Protein AF-A0A942J9U8-F1 (afdb_monomer)

pLDDT: mean 91.77, std 13.09, range [38.78, 98.75]

Structure (mmCIF, N/CA/C/O backbone):
data_AF-A0A942J9U8-F1
#
_entry.id   AF-A0A942J9U8-F1
#
loop_
_atom_site.group_PDB
_atom_site.id
_atom_site.type_symbol
_atom_site.label_atom_id
_atom_site.label_alt_id
_atom_site.label_comp_id
_atom_site.label_asym_id
_atom_site.label_entity_id
_atom_site.label_seq_id
_atom_site.pdbx_PDB_ins_code
_atom_site.Cartn_x
_atom_site.Cartn_y
_atom_site.Cartn_z
_atom_site.occupancy
_atom_site.B_iso_or_equiv
_atom_site.auth_seq_id
_atom_site.auth_comp_id
_atom_site.auth_asym_id
_atom_site.auth_atom_id
_atom_site.pdbx_PDB_model_num
ATOM 1 N N . ALA A 1 1 ? -8.391 -14.993 9.257 1.00 70.81 1 ALA A N 1
ATOM 2 C CA . ALA A 1 1 ? -7.239 -14.475 8.482 1.00 70.81 1 ALA A CA 1
ATOM 3 C C . ALA A 1 1 ? -6.724 -13.121 9.001 1.00 70.81 1 ALA A C 1
ATOM 5 O O . ALA A 1 1 ? -5.626 -13.113 9.525 1.00 70.81 1 ALA A O 1
ATOM 6 N N . VAL A 1 2 ? -7.459 -11.998 8.906 1.00 76.31 2 VAL A N 1
ATOM 7 C CA . VAL A 1 2 ? -7.123 -10.724 9.616 1.00 76.31 2 VAL A CA 1
ATOM 8 C C . VAL A 1 2 ? -8.319 -10.203 10.412 1.00 76.31 2 VAL A C 1
ATOM 10 O O . VAL A 1 2 ? -8.192 -9.874 11.585 1.00 76.31 2 VAL A O 1
ATOM 13 N N . HIS A 1 3 ? -9.510 -10.255 9.812 1.00 78.50 3 HIS A N 1
ATOM 14 C CA . HIS A 1 3 ? -10.788 -9.944 10.470 1.00 78.50 3 HIS A CA 1
ATOM 15 C C . HIS A 1 3 ? -11.062 -10.736 11.756 1.00 78.50 3 HIS A C 1
ATOM 17 O O . HIS A 1 3 ? -11.820 -10.287 12.600 1.00 78.50 3 HIS A O 1
ATOM 23 N N . GLU A 1 4 ? -10.419 -11.890 11.946 1.00 81.50 4 GLU A N 1
ATOM 24 C CA . GLU A 1 4 ? -10.538 -12.682 13.183 1.00 81.50 4 GLU A CA 1
ATOM 25 C C . GLU A 1 4 ? -9.947 -11.981 14.415 1.00 81.50 4 GLU A C 1
ATOM 27 O O . GLU A 1 4 ? -10.303 -12.328 15.536 1.00 81.50 4 GLU A O 1
ATOM 32 N N . PHE A 1 5 ? -9.055 -11.005 14.222 1.00 82.31 5 PHE A N 1
ATOM 33 C CA . PHE A 1 5 ? -8.418 -10.249 15.302 1.00 82.31 5 PHE A CA 1
ATOM 34 C C . PHE A 1 5 ? -8.462 -8.730 15.086 1.00 82.31 5 PHE A C 1
ATOM 36 O O . PHE A 1 5 ? -7.833 -7.990 15.840 1.00 82.31 5 PHE A O 1
ATOM 43 N N . ALA A 1 6 ? -9.200 -8.256 14.077 1.00 84.06 6 ALA A N 1
ATOM 44 C CA . ALA A 1 6 ? -9.502 -6.844 13.874 1.00 84.06 6 ALA A CA 1
ATOM 45 C C . ALA A 1 6 ? -10.897 -6.551 14.451 1.00 84.06 6 ALA A C 1
ATOM 47 O O . ALA A 1 6 ? -11.889 -6.752 13.755 1.00 84.06 6 ALA A O 1
ATOM 48 N N . PRO A 1 7 ? -11.014 -6.120 15.722 1.00 81.38 7 PRO A N 1
ATOM 49 C CA . PRO A 1 7 ? -12.318 -5.921 16.356 1.00 81.38 7 PRO A CA 1
ATOM 50 C C . PRO A 1 7 ? -13.121 -4.752 15.759 1.00 81.38 7 PRO A C 1
ATOM 52 O O . PRO A 1 7 ? -14.314 -4.645 16.035 1.00 81.38 7 PRO A O 1
ATOM 55 N N . ALA A 1 8 ? -12.488 -3.877 14.968 1.00 91.94 8 ALA A N 1
ATOM 56 C CA . ALA A 1 8 ? -13.145 -2.806 14.224 1.00 91.94 8 ALA A CA 1
ATOM 57 C C . ALA A 1 8 ? -12.811 -2.868 12.722 1.00 91.94 8 ALA A C 1
ATOM 59 O O . ALA A 1 8 ? -13.311 -3.747 12.028 1.00 91.94 8 ALA A O 1
ATOM 60 N N . ARG A 1 9 ? -12.018 -1.925 12.193 1.00 95.12 9 ARG A N 1
ATOM 61 C CA . ARG A 1 9 ? -11.767 -1.794 10.748 1.00 95.12 9 ARG A CA 1
ATOM 62 C C . ARG A 1 9 ? -10.438 -2.411 10.330 1.00 95.12 9 ARG A C 1
ATOM 64 O O . ARG A 1 9 ? -9.456 -2.332 11.066 1.00 95.12 9 ARG A O 1
ATOM 71 N N . VAL A 1 10 ? -10.362 -2.891 9.094 1.00 96.69 10 VAL A N 1
ATOM 72 C CA . VAL A 1 10 ? -9.107 -3.223 8.408 1.00 96.69 10 VAL A CA 1
ATOM 73 C C . VAL A 1 10 ? -8.740 -2.103 7.430 1.00 96.69 10 VAL A C 1
ATOM 75 O O . VAL A 1 10 ? -9.464 -1.829 6.470 1.00 96.69 10 VAL A O 1
ATOM 78 N N . ILE A 1 11 ? -7.599 -1.454 7.671 1.00 97.81 11 ILE A N 1
ATOM 79 C CA . ILE A 1 11 ? -7.010 -0.414 6.818 1.00 97.81 11 ILE A CA 1
ATOM 80 C C . ILE A 1 11 ? -5.804 -1.019 6.097 1.00 97.81 11 ILE A C 1
ATOM 82 O O . ILE A 1 11 ? -4.799 -1.328 6.732 1.00 97.81 11 ILE A O 1
ATOM 86 N N . THR A 1 12 ? -5.872 -1.167 4.777 1.00 98.31 12 THR A N 1
ATOM 87 C CA . THR A 1 12 ? -4.823 -1.829 3.990 1.00 98.31 12 THR A CA 1
ATOM 88 C C . THR A 1 12 ? -4.030 -0.827 3.159 1.00 98.31 12 THR A C 1
ATOM 90 O O . THR A 1 12 ? -4.600 -0.109 2.339 1.00 98.31 12 THR A O 1
ATOM 93 N N . VAL A 1 13 ? -2.706 -0.822 3.327 1.00 98.75 13 VAL A N 1
ATOM 94 C CA . VAL A 1 13 ? -1.734 -0.093 2.498 1.00 98.75 13 VAL A CA 1
ATOM 95 C C . VAL A 1 13 ? -1.027 -1.089 1.590 1.00 98.75 13 VAL A C 1
ATOM 97 O O . VAL A 1 13 ? -0.398 -2.031 2.077 1.00 98.75 13 VAL A O 1
ATOM 100 N N . PHE A 1 14 ? -1.107 -0.904 0.275 1.00 98.56 14 PHE A N 1
ATOM 101 C CA . PHE A 1 14 ? -0.488 -1.834 -0.669 1.00 98.56 14 PHE A CA 1
ATOM 102 C C . PHE A 1 14 ? -0.141 -1.180 -2.006 1.00 98.56 14 PHE A C 1
ATOM 104 O O . PHE A 1 14 ? -0.667 -0.133 -2.370 1.00 98.56 14 PHE A O 1
ATOM 111 N N . GLY A 1 15 ? 0.748 -1.832 -2.748 1.00 97.81 15 GLY A N 1
ATOM 112 C CA . GLY A 1 15 ? 1.141 -1.446 -4.097 1.00 97.81 15 GLY A CA 1
ATOM 113 C C . GLY A 1 15 ? 1.408 -2.672 -4.959 1.00 97.81 15 GLY A C 1
ATOM 114 O O . GLY A 1 15 ? 1.206 -3.811 -4.532 1.00 97.81 15 GLY A O 1
ATOM 115 N N . CYS A 1 16 ? 1.870 -2.442 -6.183 1.00 97.69 16 CYS A N 1
ATOM 116 C CA . CYS A 1 16 ? 2.362 -3.492 -7.068 1.00 97.69 16 CYS A CA 1
ATOM 117 C C . CYS A 1 16 ? 3.755 -3.130 -7.581 1.00 97.69 16 CYS A C 1
ATOM 119 O O . CYS A 1 16 ? 4.064 -1.966 -7.821 1.00 97.69 16 CYS A O 1
ATOM 121 N N . GLY A 1 17 ? 4.596 -4.143 -7.785 1.00 96.31 17 GLY A N 1
ATOM 122 C CA . GLY A 1 17 ? 5.876 -3.956 -8.462 1.00 96.31 17 GLY A CA 1
ATOM 123 C C . GLY A 1 17 ? 5.707 -3.719 -9.968 1.00 96.31 17 GLY A C 1
ATOM 124 O O . GLY A 1 17 ? 4.893 -4.388 -10.613 1.00 96.31 17 GLY A O 1
ATOM 125 N N . GLY A 1 18 ? 6.517 -2.819 -10.523 1.00 96.50 18 GLY A N 1
ATOM 126 C CA . GLY A 1 18 ? 6.709 -2.672 -11.968 1.00 96.50 18 GLY A CA 1
ATOM 127 C C . GLY A 1 18 ? 7.607 -3.767 -12.543 1.00 96.50 18 GLY A C 1
ATOM 128 O O . GLY A 1 18 ? 8.242 -4.504 -11.789 1.00 96.50 18 GLY A O 1
ATOM 129 N N . GLU A 1 19 ? 7.624 -3.905 -13.864 1.00 95.88 19 GLU A N 1
ATOM 130 C CA . GLU A 1 19 ? 8.305 -4.930 -14.670 1.00 95.88 19 GLU A CA 1
ATOM 131 C C . GLU A 1 19 ? 8.000 -6.358 -14.198 1.00 95.88 19 GLU A C 1
ATOM 133 O O . GLU A 1 19 ? 8.837 -7.261 -14.189 1.00 95.88 19 GLU A O 1
ATOM 138 N N . ARG A 1 20 ? 6.769 -6.554 -13.733 1.00 92.50 20 ARG A N 1
ATOM 139 C CA . ARG A 1 20 ? 6.227 -7.834 -13.276 1.00 92.50 20 ARG A CA 1
ATOM 140 C C . ARG A 1 20 ? 4.885 -8.061 -13.950 1.00 92.50 20 ARG A C 1
ATOM 142 O O . ARG A 1 20 ? 4.407 -7.224 -14.709 1.00 92.50 20 ARG A O 1
ATOM 149 N N . ASP A 1 21 ? 4.269 -9.195 -13.641 1.00 93.56 21 ASP A N 1
ATOM 150 C CA . ASP A 1 21 ? 2.931 -9.513 -14.118 1.00 93.56 21 ASP A CA 1
ATOM 151 C C . ASP A 1 21 ? 1.943 -8.372 -13.808 1.00 93.56 21 ASP A C 1
ATOM 153 O O . ASP A 1 21 ? 1.674 -8.064 -12.645 1.00 93.56 21 ASP A O 1
ATOM 157 N N . ARG A 1 22 ? 1.436 -7.732 -14.868 1.00 97.00 22 ARG A N 1
ATOM 158 C CA . ARG A 1 22 ? 0.460 -6.635 -14.807 1.00 97.00 22 ARG A CA 1
ATOM 159 C C . ARG A 1 22 ? -0.951 -7.157 -14.568 1.00 97.00 22 ARG A C 1
ATOM 161 O O . ARG A 1 22 ? -1.757 -6.454 -13.967 1.00 97.00 22 ARG A O 1
ATOM 168 N N . SER A 1 23 ? -1.239 -8.398 -14.971 1.00 96.25 23 SER A N 1
ATOM 169 C CA . SER A 1 23 ? -2.576 -8.994 -14.855 1.00 96.25 23 SER A CA 1
ATOM 170 C C . SER A 1 23 ? -3.030 -9.119 -13.397 1.00 96.25 23 SER A C 1
ATOM 172 O O . SER A 1 23 ? -4.220 -9.007 -13.102 1.00 96.25 23 SER A O 1
ATOM 174 N N . LYS A 1 24 ? -2.081 -9.228 -12.457 1.00 96.25 24 LYS A N 1
ATOM 175 C CA . LYS A 1 24 ? -2.372 -9.257 -11.019 1.00 96.25 24 LYS A CA 1
ATOM 176 C C . LYS A 1 24 ? -2.817 -7.912 -10.441 1.00 96.25 24 LYS A C 1
ATOM 178 O O . LYS A 1 24 ? -3.467 -7.915 -9.404 1.00 96.25 24 LYS A O 1
ATOM 183 N N . ARG A 1 25 ? -2.469 -6.770 -11.052 1.00 98.31 25 ARG A N 1
ATOM 184 C CA . ARG A 1 25 ? -2.728 -5.422 -10.496 1.00 98.31 25 ARG A CA 1
ATOM 185 C C . ARG A 1 25 ? -4.218 -5.199 -10.200 1.00 98.31 25 ARG A C 1
ATOM 187 O O . ARG A 1 25 ? -4.547 -4.922 -9.042 1.00 98.31 25 ARG A O 1
ATOM 194 N N . PRO A 1 26 ? -5.141 -5.411 -11.160 1.00 98.06 26 PRO A N 1
ATOM 195 C CA . PRO A 1 26 ? -6.567 -5.298 -10.879 1.00 98.06 26 PRO A CA 1
ATOM 196 C C . PRO A 1 26 ? -7.087 -6.424 -9.971 1.00 98.06 26 PRO A C 1
ATOM 198 O O . PRO A 1 26 ? -8.022 -6.196 -9.215 1.00 98.06 26 PRO A O 1
ATOM 201 N N . LEU A 1 27 ? -6.505 -7.627 -9.990 1.00 98.06 27 LEU A N 1
ATOM 202 C CA . LEU A 1 27 ? -6.928 -8.708 -9.085 1.00 98.06 27 LEU A CA 1
ATOM 203 C C . LEU A 1 27 ? -6.587 -8.382 -7.624 1.00 98.06 27 LEU A C 1
ATOM 205 O O . LEU A 1 27 ? -7.407 -8.574 -6.730 1.00 98.06 27 LEU A O 1
ATOM 209 N N . MET A 1 28 ? -5.400 -7.824 -7.381 1.00 97.38 28 MET A N 1
ATOM 210 C CA . MET A 1 28 ? -4.972 -7.367 -6.060 1.00 97.38 28 MET A CA 1
ATOM 211 C C . MET A 1 28 ? -5.848 -6.221 -5.554 1.00 97.38 28 MET A C 1
ATOM 213 O O . MET A 1 28 ? -6.235 -6.232 -4.388 1.00 97.38 28 MET A O 1
ATOM 217 N N . GLY A 1 29 ? -6.204 -5.269 -6.424 1.00 98.06 29 GLY A N 1
ATOM 218 C CA . GLY A 1 29 ? -7.150 -4.207 -6.077 1.00 98.06 29 GLY A CA 1
ATOM 219 C C . GLY A 1 29 ? -8.510 -4.754 -5.643 1.00 98.06 29 GLY A C 1
ATOM 220 O O . GLY A 1 29 ? -9.061 -4.329 -4.629 1.00 98.06 29 GLY A O 1
ATOM 221 N N . GLU A 1 30 ? -9.025 -5.740 -6.375 1.00 98.31 30 GLU A N 1
ATOM 222 C CA . GLU A 1 30 ? -10.314 -6.365 -6.079 1.00 98.31 30 GLU A CA 1
ATOM 223 C C . GLU A 1 30 ? -10.301 -7.124 -4.749 1.00 98.31 30 GLU A C 1
ATOM 225 O O . GLU A 1 30 ? -11.201 -6.954 -3.926 1.00 98.31 30 GLU A O 1
ATOM 230 N N . VAL A 1 31 ? -9.246 -7.899 -4.486 1.00 97.31 31 VAL A N 1
ATOM 231 C CA . VAL A 1 31 ? -9.062 -8.589 -3.202 1.00 97.31 31 VAL A CA 1
ATOM 232 C C . VAL A 1 31 ? -8.947 -7.587 -2.055 1.00 97.31 31 VAL A C 1
ATOM 234 O O . VAL A 1 31 ? -9.647 -7.738 -1.056 1.00 97.31 31 VAL A O 1
ATOM 237 N N . ALA A 1 32 ? -8.118 -6.548 -2.190 1.00 97.19 32 ALA A N 1
ATOM 238 C CA . ALA A 1 32 ? -7.944 -5.550 -1.139 1.00 97.19 32 ALA A CA 1
ATOM 239 C C . ALA A 1 32 ? -9.274 -4.873 -0.781 1.00 97.19 32 ALA A C 1
ATOM 241 O O . ALA A 1 32 ? -9.623 -4.807 0.396 1.00 97.19 32 ALA A O 1
ATOM 242 N N . GLY A 1 33 ? -10.045 -4.442 -1.784 1.00 97.44 33 GLY A N 1
ATOM 243 C CA . GLY A 1 33 ? -11.344 -3.806 -1.566 1.00 97.44 33 GLY A CA 1
ATOM 244 C C . GLY A 1 33 ? -12.437 -4.749 -1.047 1.00 97.44 33 GLY A C 1
ATOM 245 O O . GLY A 1 33 ? -13.339 -4.306 -0.345 1.00 97.44 33 GLY A O 1
ATOM 246 N N . ASN A 1 34 ? -12.347 -6.054 -1.322 1.00 96.75 34 ASN A N 1
ATOM 247 C CA . ASN A 1 34 ? -13.286 -7.046 -0.786 1.00 96.75 34 ASN A CA 1
ATOM 248 C C . ASN A 1 34 ? -13.054 -7.368 0.695 1.00 96.75 34 ASN A C 1
ATOM 250 O O . ASN A 1 34 ? -13.982 -7.815 1.367 1.00 96.75 34 ASN A O 1
ATOM 254 N N . TRP A 1 35 ? -11.829 -7.182 1.186 1.00 95.44 35 TRP A N 1
ATOM 255 C CA . TRP A 1 35 ? -11.411 -7.625 2.518 1.00 95.44 35 TRP A CA 1
ATOM 256 C C . TRP A 1 35 ? -10.915 -6.491 3.419 1.00 95.44 35 TRP A C 1
ATOM 258 O O . TRP A 1 35 ? -10.383 -6.771 4.490 1.00 95.44 35 TRP A O 1
ATOM 268 N N . SER A 1 36 ? -11.089 -5.232 3.020 1.00 95.94 36 SER A N 1
ATOM 269 C CA . SER A 1 36 ? -10.661 -4.069 3.804 1.00 95.94 36 SER A CA 1
ATOM 270 C C . SER A 1 36 ? -11.763 -3.020 3.866 1.00 95.94 36 SER A C 1
ATOM 272 O O . SER A 1 36 ? -12.478 -2.794 2.893 1.00 95.94 36 SER A O 1
ATOM 274 N N . ASP A 1 37 ? -11.850 -2.318 4.990 1.00 95.81 37 ASP A N 1
ATOM 275 C CA . ASP A 1 37 ? -12.766 -1.191 5.179 1.00 95.81 37 ASP A CA 1
ATOM 276 C C . ASP A 1 37 ? -12.206 0.116 4.609 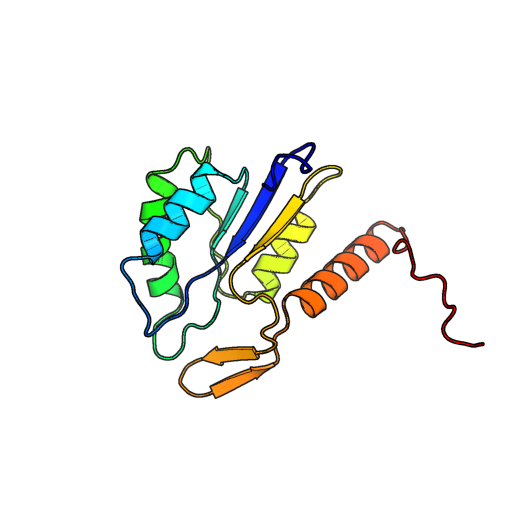1.00 95.81 37 ASP A C 1
ATOM 278 O O . ASP A 1 37 ? -12.951 1.068 4.350 1.00 95.81 37 ASP A O 1
ATOM 282 N N . TYR A 1 38 ? -10.882 0.202 4.461 1.00 96.81 38 TYR A N 1
ATOM 283 C CA . TYR A 1 38 ? -10.178 1.333 3.865 1.00 96.81 38 TYR A CA 1
ATOM 284 C C . TYR A 1 38 ? -8.946 0.834 3.107 1.00 96.81 38 TYR A C 1
ATOM 286 O O . TYR A 1 38 ? -8.138 0.093 3.660 1.00 96.81 38 TYR A O 1
ATOM 294 N N . CYS A 1 39 ? -8.776 1.273 1.862 1.00 98.25 39 CYS A N 1
ATOM 295 C CA . CYS A 1 39 ? -7.623 0.932 1.032 1.00 98.25 39 CYS A CA 1
ATOM 296 C C . CYS A 1 39 ? -6.809 2.186 0.713 1.00 98.25 39 CYS A C 1
ATOM 298 O O . CYS A 1 39 ? -7.373 3.202 0.307 1.00 98.25 39 CYS A O 1
ATOM 300 N N . ILE A 1 40 ? -5.489 2.087 0.848 1.00 98.75 40 ILE A N 1
ATOM 301 C CA . ILE A 1 40 ? -4.517 3.078 0.390 1.00 98.75 40 ILE A CA 1
ATOM 302 C C . ILE A 1 40 ? -3.611 2.385 -0.627 1.00 98.75 40 ILE A C 1
ATOM 304 O O . ILE A 1 40 ? -2.873 1.454 -0.294 1.00 98.75 40 ILE A O 1
ATOM 308 N N . VAL A 1 41 ? -3.691 2.82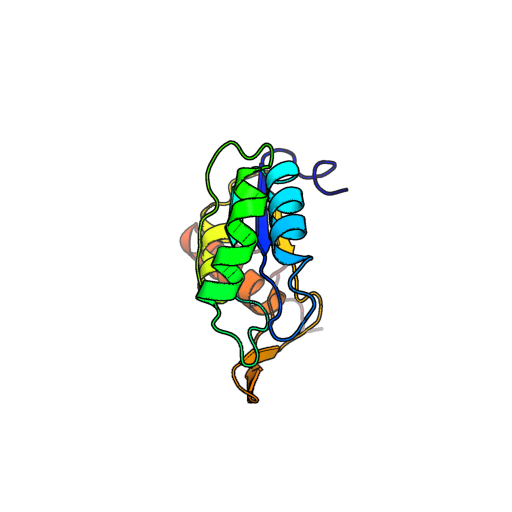9 -1.877 1.00 98.69 41 VAL A N 1
ATOM 309 C CA . VAL A 1 41 ? -2.845 2.356 -2.971 1.00 98.69 41 VAL A CA 1
ATOM 310 C C . VAL A 1 41 ? -1.602 3.240 -3.037 1.00 98.69 41 VAL A C 1
ATOM 312 O O . VAL A 1 41 ? -1.702 4.465 -3.095 1.00 98.69 41 VAL A O 1
ATOM 315 N N . THR A 1 42 ? -0.426 2.620 -3.013 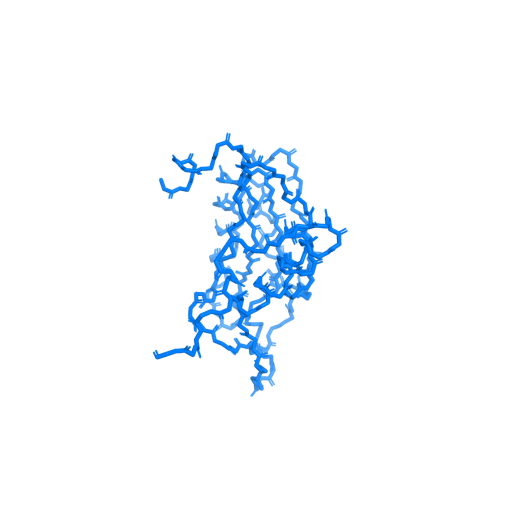1.00 98.69 42 THR A N 1
ATOM 316 C CA . THR A 1 42 ? 0.867 3.308 -2.950 1.00 98.69 42 THR A CA 1
ATOM 317 C C . THR A 1 42 ? 1.939 2.622 -3.803 1.00 98.69 42 THR A C 1
ATOM 319 O O . THR A 1 42 ? 1.691 1.600 -4.448 1.00 98.69 42 THR A O 1
ATOM 322 N N . SER A 1 43 ? 3.136 3.207 -3.847 1.00 97.50 43 SER A N 1
ATOM 323 C CA . SER A 1 43 ? 4.295 2.660 -4.542 1.00 97.50 43 SER A CA 1
ATOM 324 C C . SER A 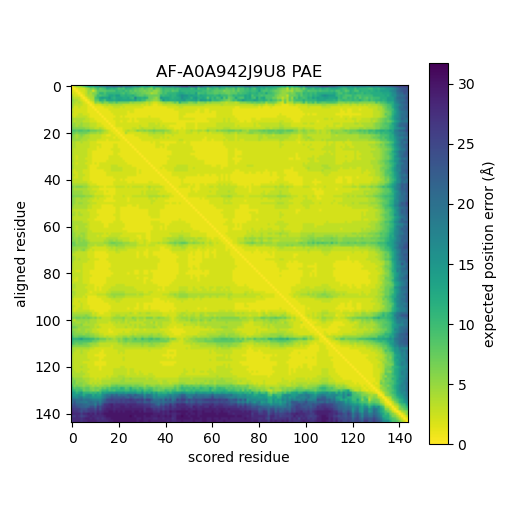1 43 ? 4.888 1.498 -3.738 1.00 97.50 43 SER A C 1
ATOM 326 O O . SER A 1 43 ? 4.797 1.450 -2.509 1.00 97.50 43 SER A O 1
ATOM 328 N N . ASP A 1 44 ? 5.476 0.523 -4.427 1.00 95.62 44 ASP A N 1
ATOM 329 C CA . ASP A 1 44 ? 6.151 -0.621 -3.800 1.00 95.62 44 ASP A CA 1
ATOM 330 C C . ASP A 1 44 ? 7.561 -0.782 -4.357 1.00 95.62 44 ASP A C 1
ATOM 332 O O . ASP A 1 44 ? 8.530 -0.538 -3.655 1.00 95.62 44 ASP A O 1
ATOM 336 N N . ASN A 1 45 ? 7.672 -1.185 -5.618 1.00 97.00 45 ASN A N 1
ATOM 337 C CA . ASN A 1 45 ? 8.928 -1.348 -6.341 1.00 97.00 45 ASN A CA 1
ATOM 338 C C . ASN A 1 45 ? 8.633 -1.018 -7.813 1.00 97.00 45 ASN A C 1
ATOM 340 O O . ASN A 1 45 ? 8.475 -1.949 -8.612 1.00 97.00 45 ASN A O 1
ATOM 344 N N . PRO A 1 46 ? 8.448 0.267 -8.173 1.00 96.00 46 PRO A N 1
ATOM 345 C CA . PRO A 1 46 ? 8.038 0.653 -9.523 1.00 96.00 46 PRO A CA 1
ATOM 346 C C . PRO A 1 46 ? 9.062 0.263 -10.595 1.00 96.00 46 PRO A C 1
ATOM 348 O O . PRO A 1 46 ? 8.671 0.045 -11.738 1.00 96.00 46 PRO A O 1
ATOM 351 N N . ARG A 1 47 ? 10.344 0.068 -10.235 1.00 95.88 47 ARG A N 1
ATOM 352 C CA . ARG A 1 47 ? 11.419 -0.237 -11.199 1.00 95.88 47 ARG A CA 1
ATOM 353 C C . ARG A 1 47 ? 11.402 0.799 -12.327 1.00 95.88 47 ARG A C 1
ATOM 355 O O . ARG A 1 47 ? 11.368 1.978 -11.996 1.00 95.88 47 ARG A O 1
ATOM 362 N N . GLY A 1 48 ? 11.451 0.385 -13.593 1.00 96.56 48 GLY A N 1
ATOM 363 C CA . GLY A 1 48 ? 11.377 1.266 -14.756 1.00 96.56 48 GLY A CA 1
ATOM 364 C C . GLY A 1 48 ? 9.971 1.731 -15.154 1.00 96.56 48 GLY A C 1
ATOM 365 O O . GLY A 1 48 ? 9.844 2.467 -16.128 1.00 96.56 48 GLY A O 1
ATOM 366 N N . GLU A 1 49 ? 8.909 1.303 -14.464 1.00 97.50 49 GLU A N 1
ATOM 367 C CA . GLU A 1 49 ? 7.536 1.718 -14.782 1.00 97.50 49 GLU A CA 1
ATOM 368 C C . GLU A 1 49 ? 7.111 2.972 -14.003 1.00 97.50 49 GLU A C 1
ATOM 370 O O . GLU A 1 49 ? 7.523 3.200 -12.865 1.00 97.50 49 GLU A O 1
ATOM 375 N N . ASP A 1 50 ? 6.216 3.764 -14.601 1.00 96.75 50 ASP A N 1
ATOM 376 C CA . ASP A 1 50 ? 5.616 4.913 -13.928 1.00 96.75 50 ASP A CA 1
ATOM 377 C C . ASP A 1 50 ? 4.710 4.459 -12.771 1.00 96.75 50 ASP A C 1
ATOM 379 O O . ASP A 1 50 ? 3.784 3.659 -12.936 1.00 96.75 50 ASP A O 1
ATOM 383 N N . GLN A 1 51 ? 4.970 4.991 -11.577 1.00 96.56 51 GLN A N 1
ATOM 384 C CA . GLN A 1 51 ? 4.244 4.598 -10.372 1.00 96.56 51 GLN A CA 1
ATOM 385 C C . GLN A 1 51 ? 2.752 4.939 -10.438 1.00 96.56 51 GLN A C 1
ATOM 387 O O . GLN A 1 51 ? 1.937 4.148 -9.968 1.00 96.56 51 GLN A O 1
ATOM 392 N N . LEU A 1 52 ? 2.373 6.068 -11.047 1.00 97.75 52 LEU A N 1
ATOM 393 C CA . LEU A 1 52 ? 0.970 6.468 -11.157 1.00 97.75 52 LEU A CA 1
ATOM 394 C C . LEU A 1 52 ? 0.223 5.569 -12.143 1.00 97.75 52 LEU A C 1
ATOM 396 O O . LEU A 1 52 ? -0.928 5.222 -11.889 1.00 97.75 52 LEU A O 1
ATOM 400 N N . GLN A 1 53 ? 0.880 5.122 -13.215 1.00 98.19 53 GLN A N 1
ATOM 401 C CA . GLN A 1 53 ? 0.323 4.134 -14.138 1.00 98.19 53 GLN A CA 1
ATOM 402 C C . GLN A 1 53 ? 0.092 2.784 -13.456 1.00 98.19 53 GLN A C 1
ATOM 404 O O . GLN A 1 53 ? -0.990 2.214 -13.589 1.00 98.19 53 GLN A O 1
ATOM 409 N N . ILE A 1 54 ? 1.059 2.291 -12.671 1.00 98.31 54 ILE A N 1
ATOM 410 C CA . ILE A 1 54 ? 0.873 1.055 -11.895 1.00 98.31 54 ILE A CA 1
ATOM 411 C C . ILE A 1 54 ? -0.343 1.187 -10.972 1.00 98.31 54 ILE A C 1
ATOM 413 O O . ILE A 1 54 ? -1.174 0.281 -10.913 1.00 98.31 54 ILE A O 1
ATOM 417 N N . MET A 1 55 ? -0.464 2.311 -10.261 1.00 98.44 55 MET A N 1
ATOM 418 C CA . MET A 1 55 ? -1.593 2.556 -9.362 1.00 98.44 55 MET A CA 1
ATOM 419 C C . MET A 1 55 ? -2.911 2.613 -10.127 1.00 98.44 55 MET A C 1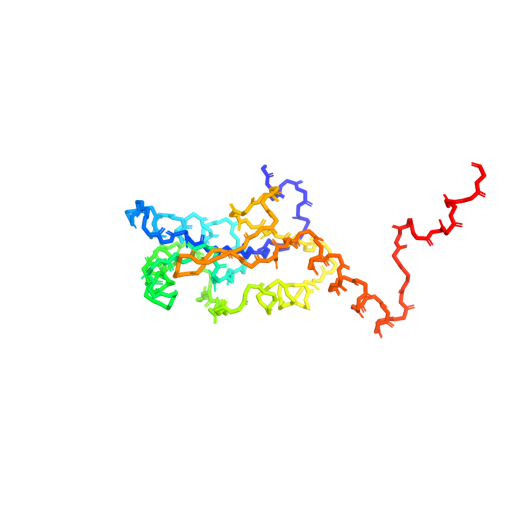
ATOM 421 O O . MET A 1 55 ? -3.866 1.959 -9.716 1.00 98.44 55 MET A O 1
ATOM 425 N N . ALA A 1 56 ? -2.953 3.318 -11.260 1.00 98.31 56 ALA A N 1
ATOM 426 C CA . ALA A 1 56 ? -4.132 3.414 -12.115 1.00 98.31 56 ALA A CA 1
ATOM 427 C C . ALA A 1 56 ? -4.625 2.039 -12.590 1.00 98.31 56 ALA A C 1
ATOM 429 O O . ALA A 1 56 ? -5.827 1.841 -12.722 1.00 98.31 56 ALA A O 1
ATOM 430 N N . GLU A 1 57 ? -3.735 1.064 -12.777 1.00 98.56 57 GLU A N 1
ATOM 431 C CA . GLU A 1 57 ? -4.104 -0.311 -13.141 1.00 98.56 57 GLU A CA 1
ATOM 432 C C . GLU A 1 57 ? -4.658 -1.143 -11.978 1.00 98.56 57 GLU A C 1
ATOM 434 O O . GLU A 1 57 ? -5.366 -2.128 -12.200 1.00 98.56 57 GLU A O 1
ATOM 439 N N . ILE A 1 58 ? -4.378 -0.749 -10.735 1.00 98.56 58 ILE A N 1
ATOM 440 C CA . ILE A 1 58 ? -4.958 -1.365 -9.535 1.00 98.56 58 ILE A CA 1
ATOM 441 C C . ILE A 1 58 ? -6.404 -0.887 -9.331 1.00 98.56 58 ILE A C 1
ATOM 443 O O . ILE A 1 58 ? -7.268 -1.679 -8.941 1.00 98.56 58 ILE A O 1
ATOM 447 N N . LEU A 1 59 ? -6.687 0.392 -9.614 1.00 98.12 59 LEU A N 1
ATOM 448 C CA . LEU A 1 59 ? -7.970 1.042 -9.298 1.00 98.12 59 LEU A CA 1
ATOM 449 C C . LEU A 1 59 ? -9.213 0.338 -9.876 1.00 98.12 59 LEU A C 1
ATOM 451 O O . LEU A 1 59 ? -10.179 0.188 -9.125 1.00 98.12 59 LEU A O 1
ATOM 455 N N . PRO A 1 60 ? -9.226 -0.163 -11.132 1.00 98.06 60 PRO A N 1
ATOM 456 C CA . PRO A 1 60 ? -10.363 -0.912 -11.663 1.00 98.06 60 PRO A CA 1
ATOM 457 C C . PRO A 1 60 ? -10.714 -2.143 -10.827 1.00 98.06 60 PRO A C 1
ATOM 459 O O . PRO A 1 60 ? -11.878 -2.513 -10.741 1.00 98.06 60 PRO A O 1
ATOM 462 N N . GLY A 1 61 ? -9.715 -2.774 -10.205 1.00 98.00 61 GLY A N 1
ATOM 463 C CA . GLY A 1 61 ? -9.915 -3.868 -9.263 1.00 98.00 61 GLY A CA 1
ATOM 464 C C . GLY A 1 61 ? -10.718 -3.452 -8.047 1.00 98.00 61 GLY A C 1
ATOM 465 O O . GLY A 1 61 ? -11.742 -4.052 -7.731 1.00 98.00 61 GLY A O 1
ATOM 466 N N . VAL A 1 62 ? -10.278 -2.374 -7.397 1.00 97.19 62 VAL A N 1
ATOM 467 C CA . VAL A 1 62 ? -10.965 -1.832 -6.220 1.00 97.19 62 VAL A CA 1
ATOM 468 C C . VAL A 1 62 ? -12.393 -1.417 -6.581 1.00 97.19 62 VAL A C 1
ATOM 470 O O . VAL A 1 62 ? -13.317 -1.709 -5.829 1.00 97.19 62 VAL A O 1
ATOM 473 N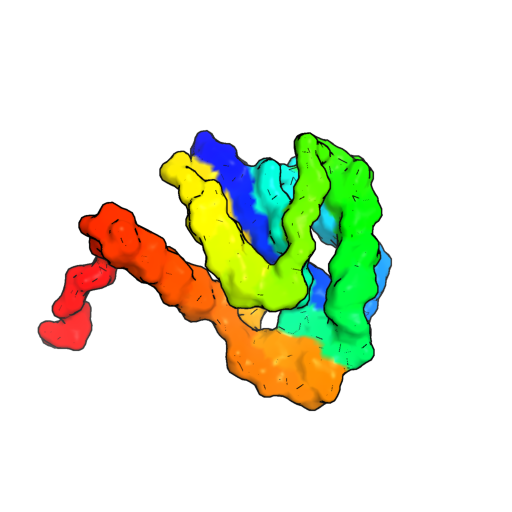 N . ALA A 1 63 ? -12.603 -0.824 -7.759 1.00 96.31 63 ALA A N 1
ATOM 474 C CA . ALA A 1 63 ? -13.928 -0.424 -8.232 1.00 96.31 63 ALA A CA 1
ATOM 475 C C . ALA A 1 63 ? -14.898 -1.602 -8.463 1.00 96.31 63 ALA A C 1
ATOM 477 O O . ALA A 1 63 ? -16.104 -1.419 -8.339 1.00 96.31 63 ALA A O 1
ATOM 478 N N . ARG A 1 64 ? -14.397 -2.805 -8.786 1.00 97.19 64 ARG A N 1
ATOM 479 C CA . ARG A 1 64 ? -15.222 -4.025 -8.912 1.00 97.19 64 ARG A CA 1
ATOM 480 C C . ARG A 1 64 ? -15.499 -4.720 -7.578 1.00 97.19 64 ARG A C 1
ATOM 482 O O . ARG A 1 64 ? -16.337 -5.616 -7.521 1.00 97.19 64 ARG A O 1
ATOM 489 N N . SER A 1 65 ? -14.770 -4.352 -6.530 1.00 97.38 65 SER A N 1
ATOM 490 C CA . SER A 1 65 ? -14.892 -4.970 -5.214 1.00 97.38 65 SER A CA 1
ATOM 491 C C . SER A 1 65 ? -16.140 -4.501 -4.456 1.00 97.38 65 SER A C 1
ATOM 493 O O . SER A 1 65 ? -16.880 -3.624 -4.897 1.00 97.38 65 SER A O 1
ATOM 495 N N . LYS A 1 66 ? -16.340 -5.051 -3.258 1.00 94.56 66 LYS A N 1
ATOM 496 C CA . LYS A 1 66 ? -17.378 -4.629 -2.305 1.00 94.56 66 LYS A CA 1
ATOM 497 C C . LYS A 1 66 ? -17.000 -3.386 -1.487 1.00 94.56 66 LYS A C 1
ATOM 499 O O . LYS A 1 66 ? -17.702 -3.064 -0.528 1.00 94.56 66 LYS A O 1
ATOM 504 N N . ALA A 1 67 ? -15.901 -2.706 -1.819 1.00 93.56 67 ALA A N 1
ATOM 505 C CA . ALA A 1 67 ? -15.462 -1.519 -1.099 1.00 93.56 67 ALA A CA 1
ATOM 506 C C . ALA A 1 67 ? -16.561 -0.443 -1.089 1.00 93.56 67 ALA A C 1
ATOM 508 O O . ALA A 1 67 ? -17.083 -0.043 -2.126 1.00 93.56 67 ALA A O 1
ATOM 509 N N . SER A 1 68 ? -16.881 0.072 0.099 1.00 90.06 68 SER A N 1
ATOM 510 C CA . SER A 1 68 ? -17.904 1.115 0.278 1.00 90.06 68 SER A CA 1
ATOM 511 C C . SER A 1 68 ? -17.462 2.505 -0.194 1.00 90.06 68 SER A C 1
ATOM 513 O O . SER A 1 68 ? -18.268 3.435 -0.218 1.00 90.06 68 SER A O 1
ATOM 515 N N . ARG A 1 69 ? -16.179 2.672 -0.537 1.00 93.19 69 ARG A N 1
ATOM 516 C CA . ARG A 1 69 ? -15.593 3.930 -1.010 1.00 93.19 69 ARG A CA 1
ATOM 517 C C . ARG A 1 69 ? -14.397 3.681 -1.939 1.00 93.19 69 ARG A C 1
ATOM 519 O O . ARG A 1 69 ? -13.776 2.620 -1.838 1.00 93.19 69 ARG A O 1
ATOM 526 N N . PRO A 1 70 ? -14.028 4.659 -2.786 1.00 95.44 70 PRO A N 1
ATOM 527 C CA . PRO A 1 70 ? -12.780 4.615 -3.545 1.00 95.44 70 PRO A CA 1
ATOM 528 C C . PRO A 1 70 ? -11.547 4.523 -2.629 1.00 95.44 70 PRO A C 1
ATOM 530 O O . PRO A 1 70 ? -11.592 5.023 -1.500 1.00 95.44 70 PRO A O 1
ATOM 533 N N . PRO A 1 71 ? -10.440 3.920 -3.098 1.00 97.44 71 PRO A N 1
ATOM 534 C CA . PRO A 1 71 ? -9.191 3.919 -2.350 1.00 97.44 71 PRO A CA 1
ATOM 535 C C . PRO A 1 71 ? -8.555 5.315 -2.358 1.00 97.44 71 PRO A C 1
ATOM 537 O O . PRO A 1 71 ? -8.728 6.088 -3.301 1.00 97.44 71 PRO A O 1
ATOM 540 N N . GLU A 1 72 ? -7.762 5.615 -1.335 1.00 98.31 72 GLU A N 1
ATOM 541 C CA . GLU A 1 72 ? -6.840 6.754 -1.366 1.00 98.31 72 GLU A CA 1
ATOM 542 C C . GLU A 1 72 ? -5.597 6.367 -2.182 1.00 98.31 72 GLU A C 1
ATOM 544 O O . GLU A 1 72 ? -5.152 5.220 -2.126 1.00 98.31 72 GLU A O 1
ATOM 549 N N . VAL A 1 73 ? -5.038 7.299 -2.955 1.00 98.44 73 VAL A N 1
ATOM 550 C CA . VAL A 1 73 ? -3.858 7.054 -3.798 1.00 98.44 73 VAL A CA 1
ATOM 551 C C . VAL A 1 73 ? -2.740 7.981 -3.350 1.00 98.44 73 VAL A C 1
ATOM 553 O O . VAL A 1 73 ? -2.845 9.194 -3.510 1.00 98.44 73 VAL A O 1
ATOM 556 N N . LEU A 1 74 ? -1.680 7.407 -2.783 1.00 98.56 74 LEU A N 1
ATOM 557 C CA . LEU A 1 74 ? -0.539 8.141 -2.233 1.00 98.56 74 LEU A CA 1
ATOM 558 C C . LEU A 1 74 ? 0.759 7.548 -2.787 1.00 98.56 74 LEU A C 1
ATOM 560 O O . LEU A 1 74 ? 1.154 6.464 -2.354 1.00 98.56 74 LEU A O 1
ATOM 564 N N . PRO A 1 75 ? 1.425 8.210 -3.752 1.00 98.06 75 PRO A N 1
ATOM 565 C CA . PRO A 1 75 ? 2.626 7.671 -4.382 1.00 98.06 75 PRO A CA 1
ATOM 566 C C . PRO A 1 75 ? 3.784 7.430 -3.423 1.00 98.06 75 PRO A C 1
ATOM 568 O O . PRO A 1 75 ? 4.464 6.410 -3.525 1.00 98.06 75 PRO A O 1
ATOM 571 N N . ASP A 1 76 ? 3.976 8.333 -2.465 1.00 97.94 76 ASP A N 1
ATOM 572 C CA . ASP A 1 76 ? 4.980 8.158 -1.432 1.00 97.94 76 ASP A CA 1
ATOM 573 C C . ASP A 1 76 ? 4.526 7.088 -0.424 1.00 97.94 76 ASP A C 1
ATOM 575 O O . ASP A 1 76 ? 3.495 7.205 0.248 1.00 97.94 76 ASP A O 1
ATOM 579 N N . ARG A 1 77 ? 5.315 6.014 -0.323 1.00 98.25 77 ARG A N 1
ATOM 580 C CA . ARG A 1 77 ? 5.005 4.873 0.545 1.00 98.25 77 ARG A CA 1
ATOM 581 C C . ARG A 1 77 ? 5.085 5.231 2.027 1.00 98.25 77 ARG A C 1
ATOM 583 O O . ARG A 1 77 ? 4.314 4.696 2.824 1.00 98.25 77 ARG A O 1
ATOM 590 N N . LYS A 1 78 ? 5.982 6.142 2.413 1.00 98.38 78 LYS A N 1
ATOM 591 C CA . LYS A 1 78 ? 6.095 6.621 3.795 1.00 98.38 78 LYS A CA 1
ATOM 592 C C . LYS A 1 78 ? 4.862 7.435 4.173 1.00 98.38 78 LYS A C 1
ATOM 594 O O . LYS A 1 78 ? 4.309 7.210 5.249 1.00 98.38 78 LYS A O 1
ATOM 599 N N . GLU A 1 79 ? 4.402 8.316 3.289 1.00 98.56 79 GLU A N 1
ATOM 600 C CA . GLU A 1 79 ? 3.169 9.086 3.474 1.00 98.56 79 GLU A CA 1
ATOM 601 C C . GLU A 1 79 ? 1.941 8.179 3.547 1.00 98.56 79 GLU A C 1
ATOM 603 O O . GLU A 1 79 ? 1.104 8.363 4.427 1.00 98.56 79 GLU A O 1
ATOM 608 N N . ALA A 1 80 ? 1.855 7.150 2.700 1.00 98.75 80 ALA A N 1
ATOM 609 C CA . ALA A 1 80 ? 0.767 6.176 2.736 1.00 98.75 80 ALA A CA 1
ATOM 610 C C . ALA A 1 80 ? 0.689 5.424 4.077 1.00 98.75 80 ALA A C 1
ATOM 612 O O . ALA A 1 80 ? -0.390 5.286 4.660 1.00 98.75 80 ALA A O 1
ATOM 613 N N . ILE A 1 81 ? 1.835 4.974 4.597 1.00 98.69 81 ILE A N 1
ATOM 614 C CA . ILE A 1 81 ? 1.917 4.312 5.907 1.00 98.69 81 ILE A CA 1
ATOM 615 C C . ILE A 1 81 ? 1.552 5.290 7.030 1.00 98.69 81 ILE A C 1
ATOM 617 O O . ILE A 1 81 ? 0.754 4.949 7.905 1.00 98.69 81 ILE A O 1
ATOM 621 N N . ALA A 1 82 ? 2.086 6.514 6.996 1.00 98.56 82 ALA A N 1
ATOM 622 C CA . ALA A 1 82 ? 1.762 7.549 7.974 1.00 98.56 82 ALA A CA 1
ATOM 623 C C . ALA A 1 82 ? 0.260 7.862 7.976 1.00 98.56 82 ALA A C 1
ATOM 625 O O . ALA A 1 82 ? -0.368 7.889 9.031 1.00 98.56 82 ALA A O 1
ATOM 626 N N . ARG A 1 83 ? -0.340 8.009 6.792 1.00 98.50 83 ARG A N 1
ATOM 627 C CA . ARG A 1 83 ? -1.772 8.246 6.617 1.00 98.50 83 ARG A CA 1
ATOM 628 C C . ARG A 1 83 ? -2.616 7.132 7.227 1.00 98.50 83 ARG A C 1
ATOM 630 O O . ARG A 1 83 ? -3.566 7.426 7.950 1.00 98.50 83 ARG A O 1
ATOM 637 N N . ALA A 1 84 ? -2.268 5.873 6.968 1.00 98.44 84 ALA A N 1
ATOM 638 C CA . ALA A 1 84 ? -2.975 4.725 7.529 1.00 98.44 84 ALA A CA 1
ATOM 639 C C . ALA A 1 84 ? -2.929 4.718 9.061 1.00 98.44 84 ALA A C 1
ATOM 641 O O . ALA A 1 84 ? -3.947 4.499 9.717 1.00 98.44 84 ALA A O 1
ATOM 642 N N . ILE A 1 85 ? -1.751 5.008 9.620 1.00 98.19 85 ILE A N 1
ATOM 643 C CA . ILE A 1 85 ? -1.542 5.078 11.064 1.00 98.19 85 ILE A CA 1
ATOM 644 C C . ILE A 1 85 ? -2.326 6.239 11.663 1.00 98.19 85 ILE A C 1
ATOM 646 O O . ILE A 1 85 ? -2.950 6.040 12.691 1.00 98.19 85 ILE A O 1
ATOM 650 N N . GLU A 1 86 ? -2.376 7.413 11.038 1.00 97.25 86 GLU A N 1
ATOM 651 C CA . GLU A 1 86 ? -3.178 8.545 11.525 1.00 97.25 86 GLU A CA 1
ATOM 652 C C . GLU A 1 86 ? -4.692 8.275 11.456 1.00 97.25 86 GLU A C 1
ATOM 654 O O . GLU A 1 86 ? -5.445 8.702 12.330 1.00 97.25 86 GLU A O 1
ATOM 659 N N . LEU A 1 87 ? -5.152 7.540 10.440 1.00 96.19 87 LEU A N 1
ATOM 660 C CA . LEU A 1 87 ? -6.560 7.159 10.276 1.00 96.19 87 LEU A CA 1
ATOM 661 C C . LEU A 1 87 ? -7.043 6.121 11.296 1.00 96.19 87 LEU A C 1
ATOM 663 O O . LEU A 1 87 ? -8.253 6.040 11.553 1.00 96.19 87 LEU A O 1
ATOM 667 N N . ALA A 1 88 ? -6.128 5.305 11.821 1.00 96.50 88 ALA A N 1
ATOM 668 C CA . ALA A 1 88 ? -6.450 4.202 12.713 1.00 96.50 88 ALA A CA 1
ATOM 669 C C . ALA A 1 88 ? -7.023 4.699 14.048 1.00 96.50 88 ALA A C 1
ATOM 671 O O . ALA A 1 88 ? -6.542 5.661 14.653 1.00 96.50 88 ALA A O 1
ATOM 672 N N . LYS A 1 89 ? -8.049 4.015 14.534 1.00 94.44 89 LYS A N 1
ATOM 673 C CA . LYS A 1 89 ? -8.665 4.204 15.848 1.00 94.44 89 LYS A CA 1
ATOM 674 C C . LYS A 1 89 ? -8.471 2.941 16.683 1.00 94.44 89 LYS A C 1
ATOM 676 O O . LYS A 1 89 ? -8.019 1.915 16.182 1.00 94.44 89 LYS A O 1
ATOM 681 N N . ASN A 1 90 ? -8.826 3.018 17.963 1.00 91.69 90 ASN A N 1
ATOM 682 C CA . ASN A 1 90 ? -8.790 1.857 18.848 1.00 91.69 90 ASN A CA 1
ATOM 683 C C . ASN A 1 90 ? -9.599 0.698 18.254 1.00 91.69 90 ASN A C 1
ATOM 685 O O . ASN A 1 90 ? -10.760 0.873 17.887 1.00 91.69 90 ASN A O 1
ATOM 689 N N . GLY A 1 91 ? -8.965 -0.471 18.176 1.00 92.19 91 GLY A N 1
ATOM 690 C CA . GLY A 1 91 ? -9.546 -1.686 17.610 1.00 92.19 91 GLY A CA 1
ATOM 691 C C . GLY A 1 91 ? -9.399 -1.841 16.093 1.00 92.19 91 GLY A C 1
ATOM 692 O O . GLY A 1 91 ? -9.714 -2.909 15.572 1.00 92.19 91 GLY A O 1
ATOM 693 N N . ASP A 1 92 ? -8.907 -0.830 15.376 1.00 95.94 92 ASP A N 1
ATOM 694 C CA . ASP A 1 92 ? -8.569 -0.997 13.963 1.00 95.94 92 ASP A CA 1
ATOM 695 C C . ASP A 1 92 ? -7.251 -1.763 13.794 1.00 95.94 92 ASP A C 1
ATOM 697 O O . ASP A 1 92 ? -6.349 -1.691 14.630 1.00 95.94 92 ASP A O 1
ATOM 701 N N . VAL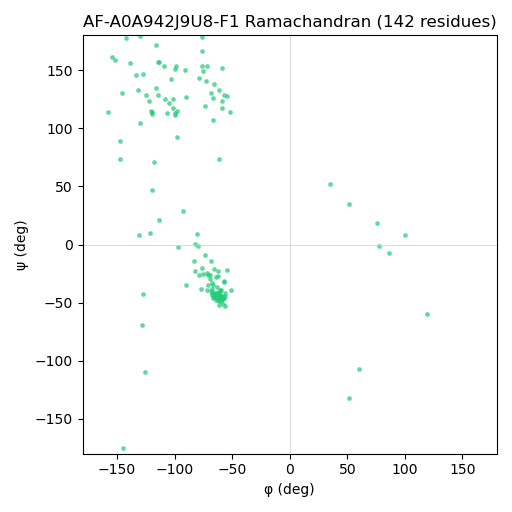 A 1 93 ? -7.111 -2.433 12.653 1.00 97.00 93 VAL A N 1
ATOM 702 C CA . VAL A 1 93 ? -5.867 -3.060 12.203 1.00 97.00 93 VAL A CA 1
ATOM 703 C C . VAL A 1 93 ? -5.378 -2.360 10.942 1.00 97.00 93 VAL A C 1
ATOM 705 O O . VAL A 1 93 ? -6.115 -2.228 9.965 1.00 97.00 93 VAL A O 1
ATOM 708 N N . VAL A 1 94 ? -4.109 -1.948 10.948 1.00 97.69 94 VAL A N 1
ATOM 709 C CA . VAL A 1 94 ? -3.410 -1.455 9.756 1.00 97.69 94 VAL A CA 1
ATOM 710 C C . VAL A 1 94 ? -2.579 -2.591 9.162 1.00 97.69 94 VAL A C 1
ATOM 712 O O . VAL A 1 94 ? -1.628 -3.061 9.786 1.00 97.69 94 VAL A O 1
ATOM 715 N N . LEU A 1 95 ? -2.923 -3.025 7.949 1.00 97.69 95 LEU A N 1
ATOM 716 C CA . LEU A 1 95 ? -2.190 -4.027 7.181 1.00 97.69 95 LEU A CA 1
ATOM 717 C C . LEU A 1 95 ? -1.310 -3.338 6.133 1.00 97.69 95 LEU A C 1
ATOM 719 O O . LEU A 1 95 ? -1.815 -2.762 5.173 1.00 97.69 95 LEU A O 1
ATOM 723 N N . ILE A 1 96 ? 0.009 -3.437 6.285 1.00 98.25 96 ILE A N 1
ATOM 724 C CA . ILE A 1 96 ? 0.974 -2.971 5.281 1.00 98.25 96 ILE A CA 1
ATOM 725 C C . ILE A 1 96 ? 1.444 -4.190 4.485 1.00 98.25 96 ILE A C 1
ATOM 727 O O . ILE A 1 96 ? 2.120 -5.066 5.024 1.00 98.25 96 ILE A O 1
ATOM 731 N N . ALA A 1 97 ? 1.059 -4.267 3.212 1.00 96.94 97 ALA A N 1
ATOM 732 C CA . ALA A 1 97 ? 1.325 -5.414 2.347 1.00 96.94 97 ALA A CA 1
ATOM 733 C C . ALA A 1 97 ? 2.284 -5.069 1.192 1.00 96.94 97 ALA A C 1
ATOM 735 O O . ALA A 1 97 ? 2.417 -3.912 0.777 1.00 96.94 97 ALA A O 1
ATOM 736 N N . GLY A 1 98 ? 2.947 -6.100 0.660 1.00 94.69 98 GLY A N 1
ATOM 737 C CA . GLY A 1 98 ? 3.842 -6.018 -0.502 1.00 94.69 98 GLY A CA 1
ATOM 738 C C . GLY A 1 98 ? 5.278 -6.431 -0.186 1.00 94.69 98 GLY A C 1
ATOM 739 O O . GLY A 1 98 ? 5.755 -7.411 -0.746 1.00 94.69 98 GLY A O 1
ATOM 740 N N . LYS A 1 99 ? 5.937 -5.734 0.749 1.00 92.62 99 LYS A N 1
ATOM 741 C CA . LYS A 1 99 ? 7.395 -5.843 0.969 1.00 92.62 99 LYS A CA 1
ATOM 742 C C . LYS A 1 99 ? 7.815 -6.910 1.979 1.00 92.62 99 LYS A C 1
ATOM 744 O O . LYS A 1 99 ? 8.865 -7.532 1.841 1.00 92.62 99 LYS A O 1
ATOM 749 N N . GLY A 1 100 ? 7.019 -7.125 3.026 1.00 91.19 100 GLY A N 1
ATOM 750 C CA . GLY A 1 100 ? 7.349 -8.080 4.086 1.00 91.19 100 GLY A CA 1
ATOM 751 C C . GLY A 1 100 ? 8.660 -7.733 4.802 1.00 91.19 100 GLY A C 1
ATOM 752 O O . GLY A 1 100 ? 8.700 -6.806 5.605 1.00 91.19 100 GLY A O 1
ATOM 753 N N . HIS A 1 101 ? 9.722 -8.502 4.542 1.00 93.38 101 HIS A N 1
ATOM 754 C CA . HIS A 1 101 ? 11.046 -8.297 5.143 1.00 93.38 101 HIS A CA 1
ATOM 755 C C . HIS A 1 101 ? 12.016 -7.504 4.252 1.00 93.38 101 HIS A C 1
ATOM 757 O O . HIS A 1 101 ? 13.140 -7.248 4.686 1.00 93.38 101 HIS A O 1
ATOM 763 N N . GLU A 1 102 ? 11.609 -7.127 3.033 1.00 94.44 102 GLU A N 1
ATOM 764 C CA . GLU A 1 102 ? 12.408 -6.274 2.151 1.00 94.44 102 GLU A CA 1
ATOM 765 C C . GLU A 1 102 ? 12.652 -4.902 2.799 1.00 94.44 102 GLU A C 1
ATOM 767 O O . GLU A 1 102 ? 11.728 -4.255 3.292 1.00 94.44 102 GLU A O 1
ATOM 772 N N . THR A 1 103 ? 13.904 -4.446 2.765 1.00 96.56 103 THR A N 1
ATOM 773 C CA . THR A 1 103 ? 14.350 -3.175 3.365 1.00 96.56 103 THR A CA 1
ATOM 774 C C . THR A 1 103 ? 14.799 -2.152 2.324 1.00 96.56 103 THR A C 1
ATOM 776 O O . THR A 1 103 ? 15.550 -1.219 2.621 1.00 96.56 103 THR A O 1
ATOM 779 N N . THR A 1 104 ? 14.343 -2.319 1.083 1.00 96.44 104 THR A N 1
ATOM 780 C CA . THR A 1 104 ? 14.661 -1.422 -0.025 1.00 96.44 104 THR A CA 1
ATOM 781 C C . THR A 1 104 ? 13.453 -1.151 -0.904 1.00 96.44 104 THR A C 1
ATOM 783 O O . THR A 1 104 ? 12.524 -1.956 -0.979 1.00 96.44 104 THR A O 1
ATOM 786 N N . GLN A 1 105 ? 13.490 -0.023 -1.603 1.00 95.88 105 GLN A N 1
ATOM 787 C CA . GLN A 1 105 ? 12.534 0.337 -2.635 1.00 95.88 105 GLN A CA 1
ATOM 788 C C . GLN A 1 105 ? 13.267 0.643 -3.943 1.00 95.88 105 GLN A C 1
ATOM 790 O O . GLN A 1 105 ? 14.227 1.416 -3.962 1.00 95.88 105 GLN A O 1
ATOM 795 N N . ILE A 1 106 ? 12.827 0.006 -5.029 1.00 96.25 106 ILE A N 1
ATOM 796 C CA . ILE A 1 106 ? 13.514 0.040 -6.325 1.00 96.25 106 ILE A CA 1
ATOM 797 C C . ILE A 1 106 ? 12.825 1.014 -7.282 1.00 96.25 106 ILE A C 1
ATOM 799 O O . ILE A 1 106 ? 11.649 0.836 -7.611 1.00 96.25 106 ILE A O 1
ATOM 803 N N . PHE A 1 107 ? 13.594 1.963 -7.809 1.00 94.69 107 PHE A N 1
ATOM 804 C CA . PHE A 1 107 ? 13.184 2.946 -8.814 1.00 94.69 107 PHE A CA 1
ATOM 805 C C . PHE A 1 107 ? 14.227 2.985 -9.930 1.00 94.69 107 PHE A C 1
ATOM 807 O O . PHE A 1 107 ? 15.406 3.047 -9.625 1.00 94.69 107 PHE A O 1
ATOM 814 N N . ASN A 1 108 ? 13.830 2.955 -11.203 1.00 92.75 108 ASN A N 1
ATOM 815 C CA . ASN A 1 108 ? 14.683 3.187 -12.380 1.00 92.75 108 ASN A CA 1
ATOM 816 C C . ASN A 1 108 ? 16.135 2.667 -12.256 1.00 92.75 108 ASN A C 1
ATOM 818 O O . ASN A 1 108 ? 17.095 3.410 -12.449 1.00 92.75 108 ASN A O 1
ATOM 822 N N . GLY A 1 109 ? 16.305 1.391 -11.893 1.00 89.06 109 GLY A N 1
ATOM 823 C CA . GLY A 1 109 ? 17.621 0.747 -11.780 1.00 89.06 109 GLY A CA 1
ATOM 824 C C . GLY A 1 109 ? 18.435 1.071 -10.518 1.00 89.06 109 GLY A C 1
ATOM 825 O O . GLY A 1 109 ? 19.506 0.495 -10.343 1.00 89.06 109 GLY A O 1
ATOM 826 N N . PHE A 1 110 ? 17.944 1.921 -9.615 1.00 92.75 110 PHE A N 1
ATOM 827 C CA . PHE A 1 110 ? 18.544 2.182 -8.307 1.00 92.75 110 PHE A CA 1
ATOM 828 C C . PHE A 1 110 ? 17.649 1.714 -7.153 1.00 92.75 110 PHE A C 1
ATOM 830 O O . PHE A 1 110 ? 16.434 1.555 -7.275 1.00 92.75 110 PHE A O 1
ATOM 837 N N . SER A 1 111 ? 18.280 1.464 -6.009 1.00 95.62 111 SER A N 1
ATOM 838 C CA . SER A 1 111 ? 17.642 0.943 -4.804 1.00 95.62 111 SER A CA 1
ATOM 839 C C . SER A 1 111 ? 17.862 1.915 -3.653 1.00 95.62 111 SER A C 1
ATOM 841 O O . SER A 1 111 ? 19.004 2.231 -3.322 1.00 95.62 111 SER A O 1
ATOM 843 N N . MET A 1 112 ? 16.778 2.380 -3.035 1.00 95.81 112 MET A N 1
ATOM 844 C CA . MET A 1 112 ? 16.821 3.243 -1.855 1.00 95.81 112 MET A CA 1
ATOM 845 C C . MET A 1 112 ? 16.503 2.444 -0.587 1.00 95.81 112 MET A C 1
ATOM 847 O O . MET A 1 112 ? 15.618 1.588 -0.632 1.00 95.81 112 MET A O 1
ATOM 851 N N . PRO A 1 113 ? 17.166 2.715 0.552 1.00 97.31 113 PRO A N 1
ATOM 852 C CA . PRO A 1 113 ? 16.786 2.125 1.833 1.00 97.31 113 PRO A CA 1
ATOM 853 C C . PRO A 1 113 ? 15.340 2.481 2.203 1.00 97.31 113 PRO A C 1
ATOM 855 O O . PRO A 1 113 ? 14.989 3.658 2.282 1.00 97.31 113 PRO A O 1
ATOM 858 N N . PHE A 1 114 ? 14.508 1.467 2.435 1.00 97.75 114 PHE A N 1
ATOM 859 C CA . PHE A 1 114 ? 13.114 1.633 2.843 1.00 97.75 114 PHE A CA 1
ATOM 860 C C . PHE A 1 114 ? 12.597 0.365 3.534 1.00 97.75 114 PHE A C 1
ATOM 862 O O . PHE A 1 114 ? 12.448 -0.671 2.892 1.00 97.75 114 PHE A O 1
ATOM 869 N N . ASP A 1 115 ? 12.281 0.439 4.827 1.00 98.00 115 ASP A N 1
ATOM 870 C CA . ASP A 1 115 ? 11.712 -0.676 5.599 1.00 98.00 115 ASP A CA 1
ATOM 871 C C . ASP A 1 115 ? 10.342 -0.273 6.166 1.00 98.00 115 ASP A C 1
ATOM 873 O O . ASP A 1 115 ? 10.259 0.601 7.036 1.00 98.00 115 ASP A O 1
ATOM 877 N N . ASP A 1 116 ? 9.279 -0.942 5.702 1.00 98.19 116 ASP A N 1
ATOM 878 C CA . ASP A 1 116 ? 7.893 -0.730 6.152 1.00 98.19 116 ASP A CA 1
ATOM 879 C C . ASP A 1 116 ? 7.774 -0.775 7.684 1.00 98.19 116 ASP A C 1
ATOM 881 O O . ASP A 1 116 ? 7.062 0.029 8.287 1.00 98.19 116 ASP A O 1
ATOM 885 N N . ARG A 1 117 ? 8.508 -1.682 8.340 1.00 97.62 117 ARG A N 1
ATOM 886 C CA . ARG A 1 117 ? 8.465 -1.887 9.796 1.00 97.62 117 ARG A CA 1
ATOM 887 C C . ARG A 1 117 ? 9.133 -0.734 10.531 1.00 97.62 117 ARG A C 1
ATOM 889 O O . ARG A 1 117 ? 8.672 -0.331 11.600 1.00 97.62 117 ARG A O 1
ATOM 896 N N . ALA A 1 118 ? 10.235 -0.221 9.986 1.00 97.69 118 ALA A N 1
ATOM 897 C CA . ALA A 1 118 ? 10.935 0.923 10.558 1.00 97.69 118 ALA A CA 1
ATOM 898 C C . ALA A 1 118 ? 10.073 2.186 10.452 1.00 97.69 118 ALA A C 1
ATOM 900 O O . ALA A 1 118 ? 9.887 2.876 11.455 1.00 97.69 118 ALA A O 1
ATOM 901 N N . VAL A 1 119 ? 9.482 2.425 9.277 1.00 98.19 119 VAL A N 1
ATOM 902 C CA . VAL A 1 119 ? 8.571 3.550 9.036 1.00 98.19 119 VAL A CA 1
ATOM 903 C C . VAL A 1 119 ? 7.334 3.459 9.929 1.00 98.19 119 VAL A C 1
ATOM 905 O O . VAL A 1 119 ? 6.999 4.429 10.604 1.00 98.19 119 VAL A O 1
ATOM 908 N N . ALA A 1 120 ? 6.680 2.297 9.999 1.00 97.88 120 ALA A N 1
ATOM 909 C CA . ALA A 1 120 ? 5.506 2.110 10.846 1.00 97.88 120 ALA A CA 1
ATOM 910 C C . ALA A 1 120 ? 5.821 2.380 12.325 1.00 97.88 120 ALA A C 1
ATOM 912 O O . ALA A 1 120 ? 5.100 3.127 12.984 1.00 97.88 120 ALA A O 1
ATOM 913 N N . ARG A 1 121 ? 6.939 1.849 12.838 1.00 97.62 121 ARG A N 1
ATOM 914 C CA . ARG A 1 121 ? 7.379 2.102 14.219 1.00 97.62 121 ARG A CA 1
ATOM 915 C C . ARG A 1 121 ? 7.657 3.585 14.469 1.00 97.62 121 ARG A C 1
ATOM 917 O O . ARG A 1 121 ? 7.282 4.099 15.519 1.00 97.62 121 ARG A O 1
ATOM 924 N N . GLU A 1 122 ? 8.299 4.268 13.523 1.00 97.44 122 GLU A N 1
ATOM 925 C CA . GLU A 1 122 ? 8.546 5.711 13.597 1.00 97.44 122 GLU A CA 1
ATOM 926 C C . GLU A 1 122 ? 7.229 6.497 13.698 1.00 97.44 122 GLU A C 1
ATOM 928 O O . GLU A 1 122 ? 7.085 7.343 14.580 1.00 97.44 122 GLU 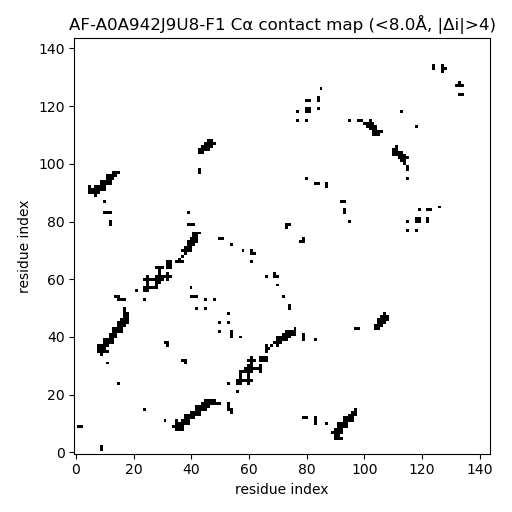A O 1
ATOM 933 N N . MET A 1 123 ? 6.254 6.197 12.837 1.00 97.69 123 MET A N 1
ATOM 934 C CA . MET A 1 123 ? 4.970 6.906 12.813 1.00 97.69 123 MET A CA 1
ATOM 935 C C . MET A 1 123 ? 4.125 6.626 14.058 1.00 97.69 123 MET A C 1
ATOM 937 O O . MET A 1 123 ? 3.553 7.558 14.618 1.00 97.69 123 MET A O 1
ATOM 941 N N . ILE A 1 124 ? 4.105 5.383 14.551 1.00 96.12 124 ILE A N 1
ATOM 942 C CA . ILE A 1 124 ? 3.420 5.040 15.806 1.00 96.12 124 ILE A CA 1
ATOM 943 C C . ILE A 1 124 ? 4.028 5.822 16.977 1.00 96.12 124 ILE A C 1
ATOM 945 O O . ILE A 1 124 ? 3.284 6.413 17.754 1.00 96.12 124 ILE A O 1
ATOM 949 N N . ARG A 1 125 ? 5.365 5.888 17.083 1.00 94.94 125 ARG A N 1
ATOM 950 C CA . ARG A 1 125 ? 6.041 6.682 18.126 1.00 94.94 125 ARG A CA 1
ATOM 951 C C . ARG A 1 125 ? 5.640 8.146 18.070 1.00 94.94 125 ARG A C 1
ATOM 953 O O . ARG A 1 125 ? 5.221 8.696 19.078 1.00 94.94 125 ARG A O 1
ATOM 960 N N . ARG A 1 126 ? 5.729 8.758 16.885 1.00 93.69 126 ARG A N 1
ATOM 961 C CA . ARG A 1 126 ? 5.360 10.166 16.681 1.00 93.69 126 ARG A CA 1
ATOM 962 C C . ARG A 1 126 ? 3.920 10.435 17.110 1.00 93.69 126 ARG A C 1
ATOM 964 O O . ARG A 1 126 ? 3.667 11.429 17.787 1.00 93.69 126 ARG A O 1
ATOM 971 N N . ARG A 1 127 ? 2.996 9.543 16.743 1.00 93.00 127 ARG A N 1
ATOM 972 C CA . ARG A 1 127 ? 1.589 9.652 17.126 1.00 93.00 127 ARG A CA 1
ATOM 973 C C . ARG A 1 127 ? 1.403 9.542 18.638 1.00 93.00 127 ARG A C 1
ATOM 975 O O . ARG A 1 127 ? 0.749 10.397 19.219 1.00 93.00 127 ARG A O 1
ATOM 982 N N . LEU A 1 128 ? 2.013 8.546 19.280 1.00 90.81 128 LEU A N 1
ATOM 983 C CA . LEU A 1 128 ? 1.915 8.365 20.731 1.00 90.81 128 LEU A CA 1
ATOM 984 C C . LEU A 1 128 ? 2.491 9.558 21.497 1.00 90.81 128 LEU A C 1
ATOM 986 O O . LEU A 1 128 ? 1.820 10.074 22.384 1.00 90.81 128 LEU A O 1
ATOM 990 N N . SER A 1 129 ? 3.659 10.067 21.094 1.00 89.88 129 SER A N 1
ATOM 991 C CA . SER A 1 129 ? 4.247 11.268 21.698 1.00 89.88 129 SER A CA 1
ATOM 992 C C . SER A 1 129 ? 3.344 12.496 21.561 1.00 89.88 129 SER A C 1
ATOM 994 O O . SER A 1 129 ? 3.242 13.280 22.499 1.00 89.88 129 SER A O 1
ATOM 996 N N . ARG A 1 130 ? 2.665 12.666 20.417 1.00 89.44 130 ARG A N 1
ATOM 997 C CA . ARG A 1 130 ? 1.692 13.752 20.217 1.00 89.44 130 ARG A CA 1
ATOM 998 C C . ARG A 1 130 ? 0.455 13.584 21.100 1.00 89.44 130 ARG A C 1
ATOM 1000 O O . ARG A 1 130 ? -0.056 14.571 21.618 1.00 89.44 130 ARG A O 1
ATOM 1007 N N . ASP A 1 131 ? -0.004 12.350 21.266 1.00 86.38 131 ASP A N 1
ATOM 1008 C CA . ASP A 1 131 ? -1.197 12.014 22.043 1.00 86.38 131 ASP A CA 1
ATOM 1009 C C . ASP A 1 131 ? -0.897 11.921 23.563 1.00 86.38 131 ASP A C 1
ATOM 1011 O O . ASP A 1 131 ? -1.803 11.653 24.349 1.00 86.38 131 ASP A O 1
ATOM 1015 N N . GLY A 1 132 ? 0.354 12.162 23.987 1.00 80.81 132 GLY A N 1
ATOM 1016 C CA . GLY A 1 132 ? 0.787 12.125 25.390 1.00 80.81 132 GLY A CA 1
ATOM 1017 C C . GLY A 1 132 ? 0.957 10.716 25.970 1.00 80.81 132 GLY A C 1
ATOM 1018 O O . GLY A 1 132 ? 0.968 10.558 27.187 1.00 80.81 132 GLY A O 1
ATOM 1019 N N . ASN A 1 133 ? 1.078 9.700 25.114 1.00 77.56 133 ASN A N 1
ATOM 1020 C CA . ASN A 1 133 ? 1.163 8.289 25.485 1.00 77.56 133 ASN A CA 1
ATOM 1021 C C . ASN A 1 133 ? 2.576 7.723 25.252 1.00 77.56 133 ASN A C 1
ATOM 1023 O O . ASN A 1 133 ? 3.298 8.159 24.353 1.00 77.56 133 ASN A O 1
ATOM 1027 N N . GLU A 1 134 ? 2.947 6.691 26.011 1.00 66.81 134 GLU A N 1
ATOM 1028 C CA . GLU A 1 134 ? 4.178 5.914 25.805 1.00 66.81 134 GLU A CA 1
ATOM 1029 C C . GLU A 1 134 ? 3.895 4.605 25.048 1.00 66.81 134 GLU A C 1
ATOM 1031 O O . GLU A 1 134 ? 2.787 4.063 25.086 1.00 66.81 134 GLU A O 1
ATOM 1036 N N . LEU A 1 135 ? 4.901 4.083 24.338 1.00 61.44 135 LEU A N 1
ATOM 1037 C CA . LEU A 1 135 ? 4.813 2.763 23.710 1.00 61.44 135 LEU A CA 1
ATOM 1038 C C . LEU A 1 135 ? 4.790 1.663 24.784 1.00 61.44 135 LEU A C 1
ATOM 1040 O O . LEU A 1 135 ? 5.703 1.613 25.610 1.00 61.44 135 LEU A O 1
ATOM 1044 N N . PRO A 1 136 ? 3.848 0.703 24.728 1.00 57.72 136 PRO A N 1
ATOM 1045 C CA . PRO A 1 136 ? 3.953 -0.509 25.530 1.00 57.72 136 PRO A CA 1
ATOM 1046 C C . PRO A 1 136 ? 5.255 -1.253 25.184 1.00 57.72 136 PRO A C 1
ATOM 1048 O O . PRO A 1 136 ? 5.439 -1.677 24.042 1.00 57.72 136 PRO A O 1
ATOM 1051 N N . GLY A 1 137 ? 6.156 -1.399 26.161 1.00 58.22 137 GLY A N 1
ATOM 1052 C CA . GLY A 1 137 ? 7.428 -2.122 26.013 1.00 58.22 137 GLY A CA 1
ATOM 1053 C C . GLY A 1 137 ? 8.677 -1.262 25.777 1.00 58.22 137 GLY A C 1
ATOM 1054 O O . GLY A 1 137 ? 9.734 -1.830 25.527 1.00 58.22 137 GLY A O 1
ATOM 1055 N N . ASP A 1 138 ? 8.587 0.068 25.881 1.00 51.06 138 ASP A N 1
ATOM 1056 C CA . ASP A 1 138 ? 9.753 0.976 25.899 1.00 51.06 138 ASP A CA 1
ATOM 1057 C C . ASP A 1 138 ? 10.225 1.288 27.337 1.00 51.06 138 ASP A C 1
ATOM 1059 O O . ASP A 1 138 ? 10.770 2.350 27.624 1.00 51.06 138 ASP A O 1
ATOM 1063 N N . THR A 1 139 ? 10.005 0.362 28.280 1.00 47.53 139 THR A N 1
ATOM 1064 C CA . THR A 1 139 ? 10.729 0.384 29.556 1.00 47.53 139 THR A CA 1
ATOM 1065 C C . THR A 1 139 ? 12.188 0.105 29.227 1.00 47.53 139 THR A C 1
ATOM 1067 O O . THR A 1 139 ? 12.515 -1.012 28.831 1.00 47.53 139 THR A O 1
ATOM 1070 N N . GLY A 1 140 ? 13.036 1.128 29.314 1.00 46.94 140 GLY A N 1
ATOM 1071 C CA . GLY A 1 140 ? 14.454 1.079 28.965 1.00 46.94 140 GLY A CA 1
ATOM 1072 C C . GLY A 1 140 ? 15.280 0.089 29.791 1.00 46.94 140 GLY A C 1
ATOM 1073 O O . GLY A 1 140 ? 16.098 0.506 30.599 1.00 46.94 140 GLY A O 1
ATOM 1074 N N . ASP A 1 141 ? 15.118 -1.205 29.531 1.00 42.31 141 ASP A N 1
ATOM 1075 C CA . ASP A 1 141 ? 15.923 -2.296 30.078 1.00 42.31 141 ASP A CA 1
ATOM 1076 C C . ASP A 1 141 ? 16.629 -3.027 28.925 1.00 42.31 141 ASP A C 1
ATOM 1078 O O . ASP A 1 141 ? 16.329 -4.155 28.545 1.00 42.31 141 ASP A O 1
ATOM 1082 N N . PHE A 1 142 ? 17.605 -2.330 28.344 1.00 43.88 142 PHE A N 1
ATOM 1083 C CA . PHE A 1 142 ? 18.755 -2.941 27.674 1.00 43.88 142 PHE A CA 1
ATOM 1084 C C . PHE A 1 142 ? 20.041 -2.485 28.373 1.00 43.88 142 PHE A C 1
ATOM 1086 O O . PHE A 1 142 ? 20.993 -2.056 27.731 1.00 43.88 142 PHE A O 1
ATOM 1093 N N . GLN A 1 143 ? 20.064 -2.549 29.706 1.00 38.91 143 GLN A N 1
ATOM 1094 C CA . GLN A 1 143 ? 21.297 -2.605 30.488 1.00 38.91 143 GLN A CA 1
ATOM 1095 C C . GLN A 1 143 ? 21.071 -3.440 31.751 1.00 38.91 143 GLN A C 1
ATOM 1097 O O . GLN A 1 143 ? 20.733 -2.904 32.804 1.00 38.91 143 GLN A O 1
ATOM 1102 N N . ARG A 1 144 ? 21.300 -4.750 31.635 1.00 38.78 144 ARG A N 1
ATOM 1103 C CA . ARG A 1 144 ? 21.965 -5.586 32.642 1.00 38.78 144 ARG A CA 1
ATOM 1104 C C . ARG A 1 144 ? 22.408 -6.900 32.016 1.00 38.78 144 ARG A C 1
ATOM 1106 O O . ARG A 1 144 ? 21.613 -7.472 31.242 1.00 38.78 144 ARG A O 1
#

Nearest PDB structures (foldseek):
  8g6p-assembly1_A  TM=9.723E-01  e=4.520E-12  Mycolicibacterium thermoresistibile
  2wtz-assembly2_B  TM=9.639E-01  e=7.419E-11  Mycobacterium tuberculosis H37Rv
  1e8c-assembly2_B  TM=9.569E-01  e=2.738E-10  Escherichia coli
  2xja-assembly3_C  TM=9.634E-01  e=6.540E-10  Mycobacterium tuberculosis H37Rv
  2wtz-assembly1_A  TM=9.632E-01  e=6.145E-10  Mycobacterium tuberculosis H37Rv

Foldseek 3Di:
DPVVQQQDFEAEEDEDEAPDDLVCLLVVLQVCQQRGQAYEYEAAAPAAHDRVVRSVSNQNSNVPHPHPDGHHYDHDSLVSLLVSLVPDDPSGDYHYDDQVQNQWHHYHHDIDGHDSVVSNVVSNCVVQVVVVHDDVPPPPPPPD

Radius of gyration: 16.25 Å; Cα contacts (8 Å, |Δi|>4): 259; chains: 1; bounding box: 40×28×48 Å

Secondary structure (DSSP, 8-state):
--TTT-SS-EEEEE--BSSS-STHHHHHHHHHHHH-SEEEEE-SB-BTS-HHHHHHHHHHHHHHSS-SSPPEEESSHHHHHHHHHHH--TT-EEEE-S-TT--EEEETTEEEE--HHHHHHHHHHHHHHHTT-PPTT-------

Sequence (144 aa):
AVHEFAPARVITVFGCGGERDRSKRPLMGEVAGNWSDYCIVTSDNPRGEDQLQIMAEILPGVARSKASRPPEVLPDRKEAIARAIELAKNGDVVLIAGKGHETTQIFNGFSMPFDDRAVAREMIRRRLSRDGNELPGDTGDFQR

Solvent-accessible surface area (backbone atoms only — not comparable to full-atom values): 8155 Å² total; per-residue (Å²): 132,61,73,82,77,25,84,57,42,36,36,36,37,35,44,59,55,36,95,51,79,66,80,51,34,26,54,52,22,22,52,49,21,58,73,26,79,40,47,35,42,28,46,50,27,25,30,84,42,61,55,67,58,55,48,59,48,18,47,64,11,30,72,72,27,74,35,93,62,84,62,48,80,32,68,52,46,68,58,39,52,43,50,52,59,70,70,54,52,92,49,42,36,78,44,80,51,82,58,86,86,48,51,55,32,36,44,68,92,44,74,44,86,41,37,69,66,58,52,48,53,52,44,51,50,55,50,30,59,72,73,76,44,78,67,94,82,7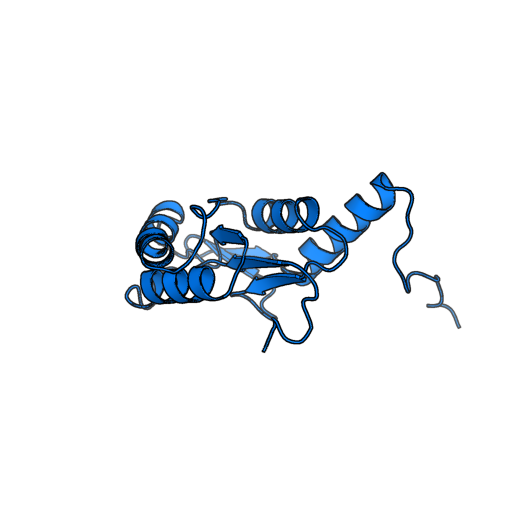0,71,90,76,91,79,132

Mean predicted aligned error: 5.49 Å